Protein AF-A0A0R3TFP9-F1 (afdb_monomer_lite)

Radius of gyration: 17.55 Å; chains: 1; bounding box: 43×24×57 Å

Organism: Rodentolepis nana (NCBI:txid102285)

Foldseek 3Di:
DPLVCCLPPVLVVLLVVLVVDPDPVSVLVSLVVVLVNVVSDAQCSCLVPVQVSLQVDPDLDLSNLLSSLSSLVCQCPPPGNHHDLCSLVPGVLVSLVVSLPRPPDDPVSNVSSVVSSVVSVVVSVVVVVVVVCVVVVVVVVVD

Secondary structure (DSSP, 8-state):
--HHHIIIIIHHHHHHHHHH---HHHHHHHHHHHHHHGGGS-HHHIIIIIHHHHHT-----HHHHHHHHHHHHHHHH-TTT---HHHIIIIIHHHHHHHHT-TT--HHHHHHHHHHHHHHHHHHHHHHHHHHHHHHHHHHTT-

InterPro domains:
  IPR011989 Armadillo-like helical [G3DSA:1.25.10.10] (1-130)
  IPR051177 Catalytically Inactive Kinase-Related Protein [PTHR12984] (2-142)

Structure (mmCIF, N/CA/C/O backbone):
data_AF-A0A0R3TFP9-F1
#
_entry.id   AF-A0A0R3TFP9-F1
#
loop_
_atom_site.group_PDB
_atom_site.id
_atom_site.type_symbol
_atom_site.label_atom_id
_atom_site.label_alt_id
_atom_site.label_comp_id
_atom_site.label_asym_id
_atom_site.label_entity_id
_atom_site.label_seq_id
_atom_site.pdbx_PDB_ins_code
_atom_site.Cartn_x
_atom_site.Cartn_y
_atom_site.Cartn_z
_atom_site.occupancy
_atom_site.B_iso_or_equiv
_atom_site.auth_seq_id
_atom_site.auth_comp_id
_atom_site.auth_asym_id
_atom_site.auth_atom_id
_atom_site.pdbx_PDB_model_num
ATOM 1 N N . MET A 1 1 ? -20.407 4.820 -18.327 1.00 50.31 1 MET A N 1
ATOM 2 C CA . MET A 1 1 ? -19.694 3.537 -18.502 1.00 50.31 1 MET A CA 1
ATOM 3 C C . MET A 1 1 ? -20.007 2.717 -17.261 1.00 50.31 1 MET A C 1
ATOM 5 O O . MET A 1 1 ? -19.791 3.239 -16.176 1.00 50.31 1 MET A O 1
ATOM 9 N N . ASP A 1 2 ? -20.629 1.543 -17.388 1.00 57.88 2 ASP A N 1
ATOM 10 C CA . ASP A 1 2 ? -21.128 0.785 -16.229 1.00 57.88 2 ASP A CA 1
ATOM 11 C C . ASP A 1 2 ? -19.984 0.341 -15.311 1.00 57.88 2 ASP A C 1
ATOM 13 O O . ASP A 1 2 ? -19.223 -0.580 -15.622 1.00 57.88 2 ASP A O 1
ATOM 17 N N . PHE A 1 3 ? -19.877 0.995 -14.153 1.00 61.09 3 PHE A N 1
ATOM 18 C CA . PHE A 1 3 ? -18.849 0.752 -13.137 1.00 61.09 3 PHE A CA 1
ATOM 19 C C . PHE A 1 3 ? -18.800 -0.715 -12.672 1.00 61.09 3 PHE A C 1
ATOM 21 O O . PHE A 1 3 ? -17.730 -1.242 -12.367 1.00 61.09 3 PHE A O 1
ATOM 28 N N . SER A 1 4 ? -19.933 -1.422 -12.728 1.00 59.59 4 SER A N 1
ATOM 29 C CA . SER A 1 4 ? -20.031 -2.858 -12.433 1.00 59.59 4 SER A CA 1
ATOM 30 C C . SER A 1 4 ? -19.287 -3.752 -13.435 1.00 59.59 4 SER A C 1
ATOM 32 O O . SER A 1 4 ? -18.748 -4.790 -13.044 1.00 59.59 4 SER A O 1
ATOM 34 N N . ILE A 1 5 ? -19.206 -3.367 -14.715 1.00 60.97 5 ILE A N 1
ATOM 35 C CA . ILE A 1 5 ? -18.474 -4.127 -15.746 1.00 60.97 5 ILE A CA 1
ATOM 36 C C . ILE A 1 5 ? -16.965 -3.908 -15.588 1.00 60.97 5 ILE A C 1
ATOM 38 O O . ILE A 1 5 ? -16.195 -4.869 -15.661 1.00 60.97 5 ILE A O 1
ATOM 42 N N . LEU A 1 6 ? -16.557 -2.666 -15.301 1.00 62.44 6 LEU A N 1
ATOM 43 C CA . LEU A 1 6 ? -15.169 -2.295 -15.005 1.00 62.44 6 LEU A CA 1
ATOM 44 C C . LEU A 1 6 ? -14.629 -3.111 -13.818 1.00 62.44 6 LEU A C 1
ATOM 46 O O . LEU A 1 6 ? -13.610 -3.791 -13.938 1.00 62.44 6 LEU A O 1
ATOM 50 N N . LYS A 1 7 ? -15.376 -3.135 -12.712 1.00 63.28 7 LYS A N 1
ATOM 51 C CA . LYS A 1 7 ? -15.053 -3.898 -11.499 1.00 63.28 7 LYS A CA 1
ATOM 52 C C . LYS A 1 7 ? -14.967 -5.411 -11.745 1.00 63.28 7 LYS A C 1
ATOM 54 O O . LYS A 1 7 ? -13.966 -6.032 -11.405 1.00 63.28 7 LYS A O 1
ATOM 59 N N . SER A 1 8 ? -15.997 -6.009 -12.344 1.00 66.56 8 SER A N 1
ATOM 60 C CA . SER A 1 8 ? -16.116 -7.476 -12.450 1.00 66.56 8 SER A CA 1
ATOM 61 C C . SER A 1 8 ? -15.180 -8.114 -13.477 1.00 66.56 8 SER A C 1
ATOM 63 O O . SER A 1 8 ? -14.804 -9.276 -13.324 1.00 66.56 8 SER A O 1
ATOM 65 N N . ASN A 1 9 ? -14.790 -7.382 -14.524 1.00 73.75 9 ASN A N 1
ATOM 66 C CA . ASN A 1 9 ? -14.018 -7.958 -15.624 1.00 73.75 9 ASN A CA 1
ATOM 67 C C . ASN A 1 9 ? -12.578 -7.459 -15.699 1.00 73.75 9 ASN A C 1
ATOM 69 O O . ASN A 1 9 ? -11.710 -8.234 -16.102 1.00 73.75 9 ASN A O 1
ATOM 73 N N . ILE A 1 10 ? -12.299 -6.199 -15.354 1.00 81.12 10 ILE A N 1
ATOM 74 C CA . ILE A 1 10 ? -10.986 -5.606 -15.647 1.00 81.12 10 ILE A CA 1
ATOM 75 C C . ILE A 1 10 ? -9.975 -5.923 -14.547 1.00 81.12 10 ILE A C 1
ATOM 77 O O . ILE A 1 10 ? -8.887 -6.395 -14.876 1.00 81.12 10 ILE A O 1
ATOM 81 N N . ILE A 1 11 ? -10.328 -5.793 -13.263 1.00 84.38 11 ILE A N 1
ATOM 82 C CA . ILE A 1 11 ? -9.388 -6.087 -12.164 1.00 84.38 11 ILE A CA 1
ATOM 83 C C . ILE A 1 11 ? -8.881 -7.539 -12.209 1.00 84.38 11 ILE A C 1
ATOM 85 O O . ILE A 1 11 ? -7.660 -7.730 -12.229 1.00 84.38 11 ILE A O 1
ATOM 89 N N . PRO A 1 12 ? -9.737 -8.578 -12.330 1.00 87.88 12 PRO A N 1
ATOM 90 C CA . PRO A 1 12 ? -9.251 -9.957 -12.375 1.00 87.88 12 PRO A CA 1
ATOM 91 C C . PRO A 1 12 ? -8.353 -10.232 -13.587 1.00 87.88 12 PRO A C 1
ATOM 93 O O . PRO A 1 12 ? -7.423 -11.037 -13.508 1.00 87.88 12 PRO A O 1
ATOM 96 N N . ARG A 1 13 ? -8.606 -9.565 -14.722 1.00 88.12 13 ARG A N 1
ATOM 97 C CA . ARG A 1 13 ? -7.769 -9.682 -15.924 1.00 88.12 13 ARG A CA 1
ATOM 98 C C . ARG A 1 13 ? -6.415 -9.013 -15.720 1.00 88.12 13 ARG A C 1
ATOM 100 O O . ARG A 1 13 ? -5.407 -9.644 -16.022 1.00 88.12 13 ARG A O 1
ATOM 107 N N . LEU A 1 14 ? -6.377 -7.800 -15.168 1.00 89.81 14 LEU A N 1
ATOM 108 C CA . LEU A 1 14 ? -5.129 -7.090 -14.872 1.00 89.81 14 LEU A CA 1
ATOM 109 C C . LEU A 1 14 ? -4.232 -7.905 -13.937 1.00 89.81 14 LEU A C 1
ATOM 111 O O . LEU A 1 14 ? -3.058 -8.096 -14.245 1.00 89.81 14 LEU A O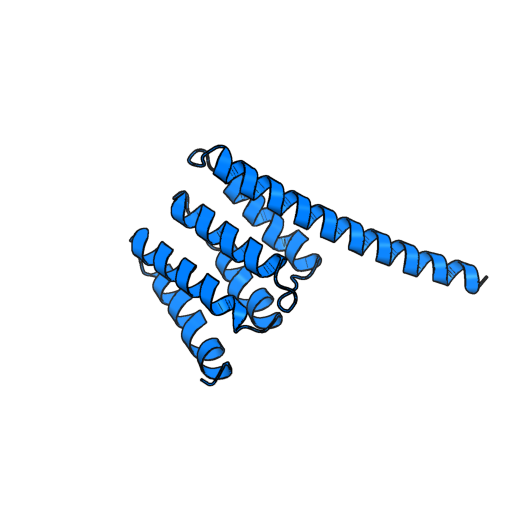 1
ATOM 115 N N . LYS A 1 15 ? -4.795 -8.487 -12.873 1.00 90.31 15 LYS A N 1
ATOM 116 C CA . LYS A 1 15 ? -4.064 -9.382 -11.961 1.00 90.31 15 LYS A CA 1
ATOM 117 C C . LYS A 1 15 ? -3.495 -10.611 -12.670 1.00 90.31 15 LYS A C 1
ATOM 119 O O . LYS A 1 15 ? -2.322 -10.940 -12.502 1.00 90.31 15 LYS A O 1
ATOM 124 N N . LYS A 1 16 ? -4.302 -11.271 -13.511 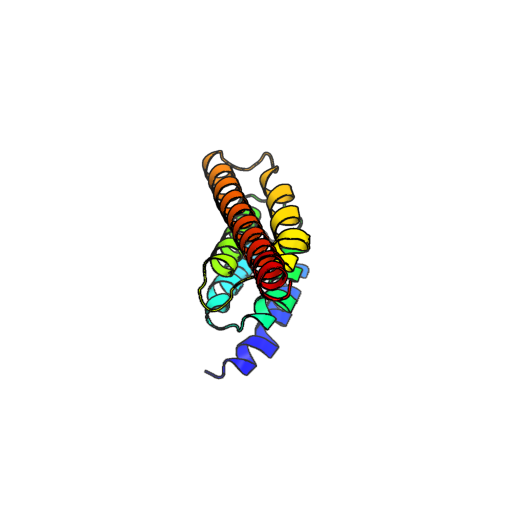1.00 91.38 16 LYS A N 1
ATOM 125 C CA . LYS A 1 16 ? -3.85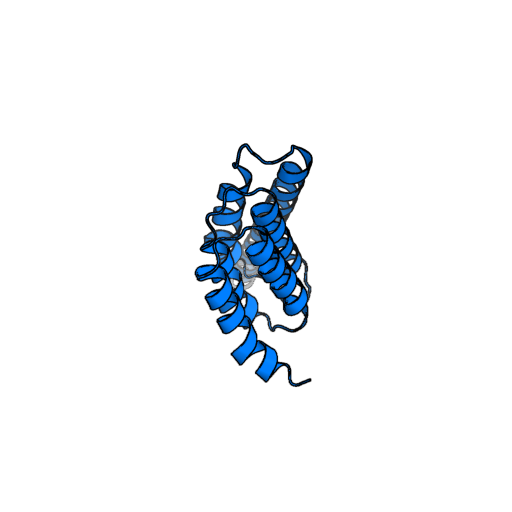5 -12.428 -14.309 1.00 91.38 16 LYS A CA 1
ATOM 126 C C . LYS A 1 16 ? -2.725 -12.063 -15.269 1.00 91.38 16 LYS A C 1
ATOM 128 O O . LYS A 1 16 ? -1.802 -12.855 -15.430 1.00 91.38 16 LYS A O 1
ATOM 133 N N . VAL A 1 17 ? -2.792 -10.896 -15.911 1.00 91.69 17 VAL A N 1
ATOM 134 C CA . VAL A 1 17 ? -1.715 -10.419 -16.791 1.00 91.69 17 VAL A CA 1
ATOM 135 C C . VAL A 1 17 ? -0.470 -10.102 -15.964 1.00 91.69 17 VAL A C 1
ATOM 137 O O . VAL A 1 17 ? 0.609 -10.568 -16.313 1.00 91.69 17 VAL A O 1
ATOM 140 N N . TYR A 1 18 ? -0.611 -9.410 -14.830 1.00 93.06 18 TYR A N 1
ATOM 141 C CA . TYR A 1 18 ? 0.506 -9.092 -13.937 1.00 93.06 18 TYR A CA 1
ATOM 142 C C . TYR A 1 18 ? 1.265 -10.341 -13.473 1.00 93.06 18 TYR A C 1
ATOM 144 O O . TYR A 1 18 ? 2.490 -10.321 -13.407 1.00 93.06 18 TYR A O 1
ATOM 152 N N . ALA A 1 19 ? 0.547 -11.429 -13.179 1.00 90.38 19 ALA A N 1
ATOM 153 C CA . ALA A 1 19 ? 1.138 -12.695 -12.749 1.00 90.38 19 ALA A CA 1
ATOM 154 C C . ALA A 1 19 ? 1.878 -13.451 -13.868 1.00 90.38 19 ALA A C 1
ATOM 156 O O . ALA A 1 19 ? 2.737 -14.275 -13.577 1.00 90.38 19 ALA A O 1
ATOM 157 N N . ARG A 1 20 ? 1.539 -13.202 -15.139 1.00 92.31 20 ARG A N 1
ATOM 158 C CA . ARG A 1 20 ? 2.134 -13.889 -16.301 1.00 92.31 20 ARG A CA 1
ATOM 159 C C . ARG A 1 20 ? 3.296 -13.129 -16.928 1.00 92.31 20 ARG A C 1
ATOM 161 O O . ARG A 1 20 ? 4.068 -13.723 -17.670 1.00 92.31 20 ARG A O 1
ATOM 168 N N . VAL A 1 21 ? 3.376 -11.820 -16.707 1.00 92.31 21 VAL A N 1
ATOM 169 C CA . VAL A 1 21 ? 4.370 -10.966 -17.354 1.00 92.31 21 VAL A CA 1
ATOM 170 C C . VAL A 1 21 ? 5.582 -10.778 -16.450 1.00 92.31 21 VAL A C 1
ATOM 172 O O . VAL A 1 21 ? 5.456 -10.326 -15.317 1.00 92.31 21 VAL A O 1
ATOM 175 N N . GLU A 1 22 ? 6.767 -11.052 -16.989 1.00 89.38 22 GLU A N 1
ATOM 176 C CA . GLU A 1 22 ? 8.043 -10.856 -16.287 1.00 89.38 22 GLU A CA 1
ATOM 177 C C . GLU A 1 22 ? 8.640 -9.460 -16.520 1.00 89.38 22 GLU A C 1
ATOM 179 O O . GLU A 1 22 ? 9.414 -8.962 -15.705 1.00 89.38 22 GLU A O 1
ATOM 184 N N . LEU A 1 23 ? 8.239 -8.784 -17.603 1.00 93.94 23 LEU A N 1
ATOM 185 C CA . LEU A 1 23 ? 8.736 -7.455 -17.954 1.00 93.94 23 LEU A CA 1
ATOM 186 C C . LEU A 1 23 ? 8.292 -6.403 -16.930 1.00 93.94 23 LEU A C 1
ATOM 188 O O . LEU A 1 23 ? 7.106 -6.082 -16.811 1.00 93.94 23 LEU A O 1
ATOM 192 N N . VAL A 1 24 ? 9.273 -5.803 -16.251 1.00 93.06 24 VAL A N 1
ATOM 193 C CA . VAL A 1 24 ? 9.075 -4.779 -15.210 1.00 93.06 24 VAL A CA 1
ATOM 194 C C . VAL A 1 24 ? 8.224 -3.613 -15.712 1.00 93.06 24 VAL A C 1
ATOM 196 O O . VAL A 1 24 ? 7.287 -3.209 -15.033 1.00 93.06 24 VAL A O 1
ATOM 199 N N . ASN A 1 25 ? 8.489 -3.110 -16.921 1.00 94.62 25 ASN A N 1
ATOM 200 C CA . ASN A 1 25 ? 7.725 -1.993 -17.487 1.00 94.62 25 ASN A CA 1
ATOM 201 C C . ASN A 1 25 ? 6.242 -2.342 -17.665 1.00 94.62 25 ASN A C 1
ATOM 203 O O . ASN A 1 25 ? 5.378 -1.557 -17.300 1.00 94.62 25 ASN A O 1
ATOM 207 N N . THR A 1 26 ? 5.919 -3.538 -18.156 1.00 94.69 26 THR A N 1
ATOM 208 C CA . THR A 1 26 ? 4.519 -3.952 -18.313 1.00 94.69 26 THR A CA 1
ATOM 209 C C . THR A 1 26 ? 3.837 -4.142 -16.959 1.00 94.69 26 THR A C 1
ATOM 211 O O . THR A 1 26 ? 2.693 -3.727 -16.785 1.00 94.69 26 THR A O 1
ATOM 214 N N . ARG A 1 27 ? 4.538 -4.719 -15.974 1.00 95.75 27 ARG A N 1
ATOM 215 C CA . ARG A 1 27 ? 4.035 -4.829 -14.595 1.00 95.75 27 ARG A CA 1
ATOM 216 C C . ARG A 1 27 ? 3.769 -3.452 -13.982 1.00 95.75 27 ARG A C 1
ATOM 218 O O . ARG A 1 27 ? 2.754 -3.280 -13.312 1.00 95.75 27 ARG A O 1
ATOM 225 N N . LEU A 1 28 ? 4.638 -2.478 -14.248 1.00 96.62 28 LEU A N 1
ATOM 226 C CA . LEU A 1 28 ? 4.474 -1.093 -13.812 1.00 96.62 28 LEU A CA 1
ATOM 227 C C . LEU A 1 28 ? 3.225 -0.454 -14.428 1.00 96.62 28 LEU A C 1
ATOM 229 O O . LEU A 1 28 ? 2.402 0.081 -13.691 1.00 96.62 28 LEU A O 1
ATOM 233 N N . GLU A 1 29 ? 3.040 -0.563 -15.745 1.00 96.12 29 GLU A N 1
ATOM 234 C CA . GLU A 1 29 ? 1.861 -0.014 -16.432 1.00 96.12 29 GLU A CA 1
ATOM 235 C C . GLU A 1 29 ? 0.548 -0.607 -15.905 1.00 96.12 29 GLU A C 1
ATOM 237 O O . GLU A 1 29 ? -0.446 0.104 -15.742 1.00 96.12 29 GLU A O 1
ATOM 242 N N . ILE A 1 30 ? 0.543 -1.899 -15.563 1.00 95.38 30 ILE A N 1
ATOM 243 C CA . ILE A 1 30 ? -0.621 -2.543 -14.944 1.00 95.38 30 ILE A CA 1
ATOM 244 C C . ILE A 1 30 ? -0.922 -1.926 -13.576 1.00 95.38 30 ILE A C 1
ATOM 246 O O . ILE A 1 30 ? -2.078 -1.610 -13.301 1.00 95.38 30 ILE A O 1
ATOM 250 N N . LEU A 1 31 ? 0.091 -1.711 -12.732 1.00 96.75 31 LEU A N 1
ATOM 251 C CA . LEU A 1 31 ? -0.097 -1.081 -11.421 1.00 96.75 31 LEU A CA 1
ATOM 252 C C . LEU A 1 31 ? -0.573 0.369 -11.548 1.00 96.75 31 LEU A C 1
ATOM 254 O O . LEU A 1 31 ? -1.497 0.771 -10.844 1.00 96.75 31 LEU A O 1
ATOM 258 N N . VAL A 1 32 ? -0.019 1.134 -12.491 1.00 95.19 32 VAL A N 1
ATOM 259 C CA . VAL A 1 32 ? -0.483 2.499 -12.792 1.00 95.19 32 VAL A CA 1
ATOM 260 C C . VAL A 1 32 ? -1.946 2.488 -13.240 1.00 95.19 32 VAL A C 1
ATOM 262 O O . VAL A 1 32 ? -2.741 3.308 -12.778 1.00 95.19 32 VAL A O 1
ATOM 265 N N . CYS A 1 33 ? -2.327 1.546 -14.105 1.00 93.38 33 CYS A N 1
ATOM 266 C CA . CYS A 1 33 ? -3.714 1.363 -14.520 1.00 93.38 33 CYS A CA 1
ATOM 267 C C . CYS A 1 33 ? -4.616 1.035 -13.320 1.00 93.38 33 CYS A C 1
ATOM 269 O O . CYS A 1 33 ? -5.651 1.674 -13.149 1.00 93.38 33 CYS A O 1
ATOM 271 N N . MET A 1 34 ? -4.203 0.114 -12.446 1.00 92.38 34 MET A N 1
ATOM 272 C CA . MET A 1 34 ? -4.953 -0.224 -11.233 1.00 92.38 34 MET A CA 1
ATOM 273 C C . MET A 1 34 ? -5.124 0.977 -10.297 1.00 92.38 34 MET A C 1
ATOM 275 O O . MET A 1 34 ? -6.226 1.193 -9.801 1.00 92.38 34 MET A O 1
ATOM 279 N N . GLY A 1 35 ? -4.081 1.789 -10.106 1.00 92.19 35 GLY A N 1
ATOM 280 C CA . GLY A 1 35 ? -4.153 3.013 -9.305 1.00 92.19 35 GLY A CA 1
ATOM 281 C C . GLY A 1 35 ? -5.178 4.015 -9.840 1.00 92.19 35 GLY A C 1
ATOM 282 O O . GLY A 1 35 ? -5.957 4.560 -9.066 1.00 92.19 35 GLY A O 1
ATOM 283 N N . LYS A 1 36 ? -5.248 4.198 -11.166 1.00 90.75 36 LYS A N 1
ATOM 284 C CA . LYS A 1 36 ? -6.270 5.046 -11.810 1.00 90.75 36 LYS A CA 1
ATOM 285 C C . LYS A 1 36 ? -7.679 4.478 -11.665 1.00 90.75 36 LYS A C 1
ATOM 287 O O . LYS A 1 36 ? -8.636 5.229 -11.575 1.00 90.75 36 LYS A O 1
ATOM 292 N N . LEU A 1 37 ? -7.819 3.154 -11.643 1.00 89.31 37 LEU A N 1
ATOM 293 C CA . LEU A 1 37 ? -9.126 2.518 -11.499 1.00 89.31 37 LEU A CA 1
ATOM 294 C C . LEU A 1 37 ? -9.701 2.645 -10.083 1.00 89.31 37 LEU A C 1
ATOM 296 O O . LEU A 1 37 ? -10.917 2.540 -9.942 1.00 89.31 37 LEU A O 1
ATOM 300 N N . LEU A 1 38 ? -8.869 2.891 -9.062 1.00 88.38 38 LEU A N 1
ATOM 301 C CA . LEU A 1 38 ? -9.295 2.961 -7.659 1.00 88.38 38 LEU A CA 1
ATOM 302 C C . LEU A 1 38 ? -10.445 3.944 -7.411 1.00 88.38 38 LEU A C 1
ATOM 304 O O . LEU A 1 38 ? -11.339 3.632 -6.630 1.00 88.38 38 LEU A O 1
ATOM 308 N N . GLU A 1 39 ? -10.452 5.106 -8.071 1.00 85.44 39 GLU A N 1
ATOM 309 C CA . GLU A 1 39 ? -11.486 6.139 -7.873 1.00 85.44 39 GLU A CA 1
ATOM 310 C C . GLU A 1 39 ? -12.894 5.677 -8.287 1.00 85.44 39 GLU A C 1
ATOM 312 O O . GLU A 1 39 ? -13.904 6.236 -7.853 1.00 85.44 39 GLU A O 1
ATOM 317 N N .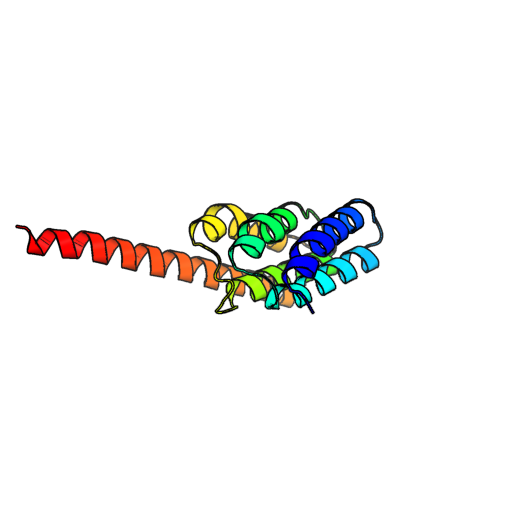 PHE A 1 40 ? -12.957 4.623 -9.102 1.00 85.81 40 PHE A N 1
ATOM 318 C CA . PHE A 1 40 ? -14.184 4.036 -9.623 1.00 85.81 40 PHE A CA 1
ATOM 319 C C . PHE A 1 40 ? -14.636 2.793 -8.851 1.00 85.81 40 PHE A C 1
ATOM 321 O O . PHE A 1 40 ? -15.638 2.176 -9.220 1.00 85.81 40 PHE A O 1
ATOM 328 N N . LEU A 1 41 ? -13.905 2.402 -7.805 1.00 85.06 41 LEU A N 1
ATOM 329 C CA . LEU A 1 41 ? -14.208 1.230 -6.992 1.00 85.06 41 LEU A CA 1
ATOM 330 C C . LEU A 1 41 ? -14.908 1.617 -5.693 1.00 85.06 41 LEU A C 1
ATOM 332 O O . LEU A 1 41 ? -14.678 2.677 -5.114 1.00 85.06 41 LEU A O 1
ATOM 336 N N . ASP A 1 42 ? -15.764 0.720 -5.212 1.00 86.31 42 ASP A N 1
ATOM 337 C CA . ASP A 1 42 ? -16.283 0.793 -3.853 1.00 86.31 42 ASP A CA 1
ATOM 338 C C . ASP A 1 42 ? -15.262 0.259 -2.836 1.00 86.31 42 ASP A C 1
ATOM 340 O O . ASP A 1 42 ? -14.356 -0.515 -3.163 1.00 86.31 42 ASP A O 1
ATOM 344 N N . LYS A 1 43 ? -15.459 0.648 -1.575 1.00 85.62 43 LYS A N 1
ATOM 345 C CA . LYS A 1 43 ? -14.626 0.269 -0.428 1.00 85.62 43 LYS A CA 1
ATOM 346 C C . LYS A 1 43 ? -14.350 -1.238 -0.335 1.00 85.62 43 LYS A C 1
ATOM 348 O O . LYS A 1 43 ? -13.204 -1.627 -0.117 1.00 85.62 43 LYS A O 1
ATOM 353 N N . TRP A 1 44 ? -15.363 -2.085 -0.516 1.00 86.94 44 TRP A N 1
ATOM 354 C CA . TRP A 1 44 ? -15.212 -3.537 -0.375 1.00 86.94 44 TRP A CA 1
ATOM 355 C C . TRP A 1 44 ? -14.343 -4.117 -1.482 1.00 86.94 44 TRP A C 1
ATOM 357 O O . TRP A 1 44 ? -13.436 -4.889 -1.204 1.00 86.94 44 TRP A O 1
ATOM 367 N N . SER A 1 45 ? -14.519 -3.656 -2.722 1.00 87.31 45 SER A N 1
ATOM 368 C CA . SER A 1 45 ? -13.635 -4.050 -3.831 1.00 87.31 45 SER A CA 1
ATOM 369 C C . SER A 1 45 ? -12.170 -3.745 -3.550 1.00 87.31 45 SER A C 1
ATOM 371 O O . SER A 1 45 ? -11.288 -4.541 -3.862 1.00 87.31 45 SER A O 1
ATOM 373 N N . VAL A 1 46 ? -11.885 -2.583 -2.965 1.00 89.44 46 VAL A N 1
ATOM 374 C CA . VAL A 1 46 ? -10.503 -2.223 -2.645 1.00 89.44 46 VAL A CA 1
ATOM 375 C C . VAL A 1 46 ? -9.961 -3.116 -1.530 1.00 89.44 46 VAL A C 1
ATOM 377 O O . VAL A 1 46 ? -8.881 -3.681 -1.692 1.00 89.44 46 VAL A O 1
ATOM 380 N N . MET A 1 47 ? -10.712 -3.306 -0.444 1.00 89.19 47 MET A N 1
ATOM 381 C CA . MET A 1 47 ? -10.267 -4.097 0.713 1.00 89.19 47 MET A CA 1
ATOM 382 C C . MET A 1 47 ? -10.166 -5.604 0.451 1.00 89.19 47 MET A C 1
ATOM 384 O O . MET A 1 47 ? -9.242 -6.239 0.961 1.00 89.19 47 MET A O 1
ATOM 388 N N . ASP A 1 48 ? -11.089 -6.167 -0.327 1.00 88.94 48 ASP A N 1
ATOM 389 C CA . ASP A 1 48 ? -11.219 -7.616 -0.515 1.00 88.94 48 ASP A CA 1
ATOM 390 C C . ASP A 1 48 ? -10.540 -8.108 -1.795 1.00 88.94 48 ASP A C 1
ATOM 392 O O . ASP A 1 48 ? -10.220 -9.290 -1.905 1.00 88.94 48 ASP A O 1
ATOM 396 N N . ASP A 1 49 ? -10.279 -7.211 -2.753 1.00 89.12 49 ASP A N 1
ATOM 397 C CA . ASP A 1 49 ? -9.677 -7.571 -4.035 1.00 89.12 49 ASP A CA 1
ATOM 398 C C . ASP A 1 49 ? -8.340 -6.850 -4.252 1.00 89.12 49 ASP A C 1
ATOM 400 O O . ASP A 1 49 ? -7.297 -7.500 -4.374 1.00 89.12 49 ASP A O 1
ATOM 404 N N . VAL A 1 50 ? -8.314 -5.515 -4.281 1.00 92.00 50 VAL A N 1
ATOM 405 C CA . VAL A 1 50 ? -7.095 -4.774 -4.660 1.00 92.00 50 VAL A CA 1
ATOM 406 C C . VAL A 1 50 ? -5.982 -4.907 -3.617 1.00 92.00 50 VAL A C 1
ATOM 408 O O . VAL A 1 50 ? -4.881 -5.330 -3.969 1.00 92.00 50 VAL A O 1
ATOM 411 N N . LEU A 1 51 ? -6.248 -4.586 -2.348 1.00 92.94 51 LEU A N 1
ATOM 412 C CA . LEU A 1 51 ? -5.232 -4.611 -1.286 1.00 92.94 51 LEU A CA 1
ATOM 413 C C . LEU A 1 51 ? -4.648 -6.014 -1.033 1.00 92.94 51 LEU A C 1
ATOM 415 O O . LEU A 1 51 ? -3.428 -6.109 -0.873 1.00 92.94 51 LEU A O 1
ATOM 419 N N . PRO A 1 52 ? -5.438 -7.109 -1.047 1.00 92.88 52 PRO A N 1
ATOM 420 C CA . PRO A 1 52 ? -4.895 -8.461 -0.964 1.00 92.88 52 PRO A CA 1
ATOM 421 C C . PRO A 1 52 ? -3.937 -8.770 -2.112 1.00 92.88 52 PRO A C 1
ATOM 423 O O . PRO A 1 52 ? -2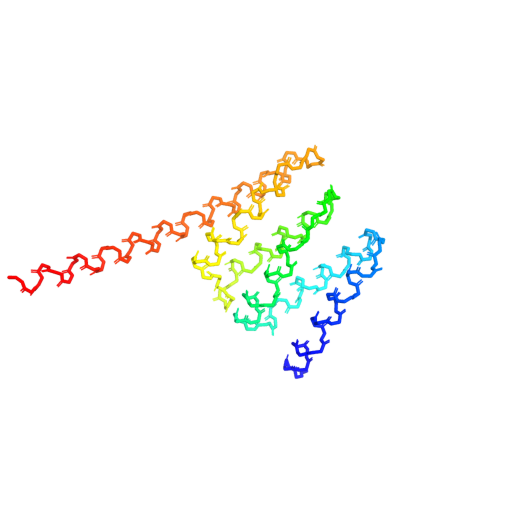.840 -9.260 -1.868 1.00 92.88 52 PRO A O 1
ATOM 426 N N . PHE A 1 53 ? -4.282 -8.385 -3.343 1.00 94.31 53 PHE A N 1
ATOM 427 C CA . PHE A 1 53 ? -3.373 -8.560 -4.474 1.00 94.31 53 PHE A CA 1
ATOM 428 C C . PHE A 1 53 ? -2.073 -7.767 -4.317 1.00 94.31 53 PHE A C 1
ATOM 430 O O . PHE A 1 53 ? -1.008 -8.302 -4.608 1.00 94.31 53 PHE A O 1
ATOM 437 N N . LEU A 1 54 ? -2.127 -6.525 -3.821 1.00 95.31 54 LEU A N 1
ATOM 438 C CA . LEU A 1 54 ? -0.900 -5.768 -3.554 1.00 95.31 54 LEU A CA 1
ATOM 439 C C . LEU A 1 54 ? 0.000 -6.499 -2.557 1.00 95.31 54 LEU A C 1
ATOM 441 O O . LEU A 1 54 ? 1.204 -6.546 -2.778 1.00 95.31 54 LEU A O 1
ATOM 445 N N . SER A 1 55 ? -0.572 -7.107 -1.512 1.00 93.56 55 SER A N 1
ATOM 446 C CA . SER A 1 55 ? 0.189 -7.838 -0.487 1.00 93.56 55 SER A CA 1
ATOM 447 C C . SER A 1 55 ? 0.901 -9.101 -0.992 1.00 93.56 55 SER A C 1
ATOM 449 O O . SER A 1 55 ? 1.803 -9.615 -0.330 1.00 93.56 55 SER A O 1
ATOM 451 N N . GLU A 1 56 ? 0.537 -9.594 -2.178 1.00 92.69 56 GLU A N 1
ATOM 452 C CA . GLU A 1 56 ? 1.204 -10.720 -2.839 1.00 92.69 56 GLU A CA 1
ATOM 453 C C . GLU A 1 56 ? 2.437 -10.279 -3.655 1.00 92.69 56 GLU A C 1
ATOM 455 O O . GLU A 1 56 ? 3.253 -11.114 -4.059 1.00 92.69 56 GLU A O 1
ATOM 460 N N . ILE A 1 57 ? 2.610 -8.975 -3.902 1.00 92.62 57 ILE A N 1
ATOM 461 C CA . ILE A 1 57 ? 3.682 -8.442 -4.747 1.00 92.62 57 ILE A CA 1
ATOM 462 C C . ILE A 1 57 ? 5.007 -8.404 -3.978 1.00 92.62 57 ILE A C 1
ATOM 464 O O . ILE A 1 57 ? 5.280 -7.493 -3.207 1.00 92.62 57 ILE A O 1
ATOM 468 N N . ARG A 1 58 ? 5.898 -9.356 -4.273 1.00 85.56 58 ARG A N 1
ATOM 469 C CA . ARG A 1 58 ? 7.259 -9.431 -3.704 1.00 85.56 58 ARG A CA 1
ATOM 470 C C . ARG A 1 58 ? 8.340 -8.965 -4.685 1.00 85.56 58 ARG A C 1
ATOM 472 O O . ARG A 1 58 ? 9.237 -9.726 -5.039 1.00 85.56 58 ARG A O 1
ATOM 479 N N . SER A 1 59 ? 8.225 -7.736 -5.183 1.00 90.31 59 SER A N 1
ATOM 480 C CA . SER A 1 59 ? 9.192 -7.156 -6.130 1.00 90.31 59 SER A CA 1
ATOM 481 C C . SER A 1 59 ? 10.329 -6.430 -5.410 1.00 90.31 59 SER A C 1
ATOM 483 O O . SER A 1 59 ? 10.068 -5.734 -4.437 1.00 90.31 59 SER A O 1
ATOM 485 N N . ARG A 1 60 ? 11.558 -6.529 -5.938 1.00 91.56 60 ARG A N 1
ATOM 486 C CA . ARG A 1 60 ? 12.719 -5.710 -5.523 1.00 91.56 60 ARG A CA 1
ATOM 487 C C . ARG A 1 60 ? 12.967 -4.492 -6.418 1.00 91.56 60 ARG A C 1
ATOM 489 O O . ARG A 1 60 ? 13.807 -3.656 -6.127 1.00 91.56 60 ARG A O 1
ATOM 496 N N . GLU A 1 61 ? 12.228 -4.387 -7.521 1.00 95.19 61 GLU A N 1
ATOM 497 C CA . GLU A 1 61 ? 12.351 -3.270 -8.457 1.00 95.19 61 GLU A CA 1
ATOM 498 C C . GLU A 1 61 ? 11.773 -1.982 -7.852 1.00 95.19 61 GLU A C 1
ATOM 500 O O . GLU A 1 61 ? 10.552 -1.927 -7.643 1.00 95.19 61 GLU A O 1
ATOM 505 N N . PRO A 1 62 ? 12.573 -0.913 -7.646 1.00 95.69 62 PRO A N 1
ATOM 506 C CA . PRO A 1 62 ? 12.115 0.311 -6.983 1.00 95.69 62 PRO A CA 1
ATOM 507 C C . PRO A 1 62 ? 10.883 0.933 -7.639 1.00 95.69 62 PRO A C 1
ATOM 509 O O . PRO A 1 62 ? 9.984 1.413 -6.958 1.00 95.69 62 PRO A O 1
ATOM 512 N N . ARG A 1 63 ? 10.789 0.877 -8.975 1.00 95.81 63 ARG A N 1
ATOM 513 C CA . ARG A 1 63 ? 9.630 1.410 -9.714 1.00 95.81 63 ARG A CA 1
ATOM 514 C C . ARG A 1 63 ? 8.335 0.682 -9.359 1.00 95.81 63 ARG A C 1
ATOM 516 O O . ARG A 1 63 ? 7.296 1.319 -9.229 1.00 95.81 63 ARG A O 1
ATOM 523 N N . ILE A 1 64 ? 8.399 -0.638 -9.189 1.00 97.50 64 ILE A N 1
ATOM 524 C CA . ILE A 1 64 ? 7.247 -1.450 -8.787 1.00 97.50 64 ILE A CA 1
ATOM 525 C C . ILE A 1 64 ? 6.901 -1.177 -7.326 1.00 97.50 64 ILE A C 1
ATOM 527 O O . ILE A 1 64 ? 5.734 -0.955 -7.016 1.00 97.50 64 ILE A O 1
ATOM 531 N N . ILE A 1 65 ? 7.906 -1.136 -6.450 1.00 97.44 65 ILE A N 1
ATOM 532 C CA . ILE A 1 65 ? 7.730 -0.867 -5.017 1.00 97.44 65 ILE A CA 1
ATOM 533 C C . ILE A 1 65 ? 7.045 0.492 -4.794 1.00 97.44 65 ILE A C 1
ATOM 535 O O . ILE A 1 65 ? 6.056 0.581 -4.067 1.00 97.44 65 ILE A O 1
ATOM 539 N N . VAL A 1 66 ? 7.509 1.540 -5.479 1.00 97.50 66 VAL A N 1
ATOM 540 C CA . VAL A 1 66 ? 6.929 2.890 -5.392 1.00 97.50 66 VAL A CA 1
ATOM 541 C C . VAL A 1 66 ? 5.524 2.950 -6.001 1.00 97.50 66 VAL A C 1
ATOM 543 O O . VAL A 1 66 ? 4.656 3.639 -5.469 1.00 97.50 66 VAL A O 1
ATOM 546 N N . ALA A 1 67 ? 5.253 2.207 -7.079 1.00 98.00 67 ALA A 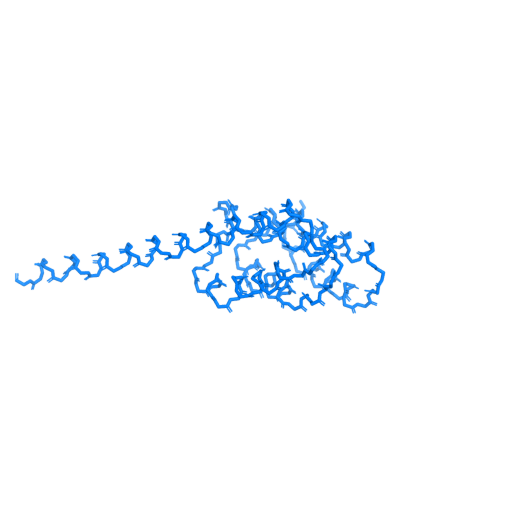N 1
ATOM 547 C CA . ALA A 1 67 ? 3.900 2.118 -7.626 1.00 98.00 67 ALA A CA 1
ATOM 548 C C . ALA A 1 67 ? 2.928 1.457 -6.634 1.00 98.00 67 ALA A C 1
ATOM 550 O O . ALA A 1 67 ? 1.810 1.938 -6.464 1.00 98.00 67 ALA A O 1
ATOM 551 N N . VAL A 1 68 ? 3.357 0.402 -5.934 1.00 97.81 68 VAL A N 1
ATOM 552 C CA . VAL A 1 68 ? 2.562 -0.231 -4.871 1.00 97.81 68 VAL A CA 1
ATOM 553 C C . VAL A 1 68 ? 2.294 0.754 -3.728 1.00 97.81 68 VAL A C 1
ATOM 555 O O . VAL A 1 68 ? 1.140 0.886 -3.315 1.00 97.81 68 VAL A O 1
ATOM 558 N N . LEU A 1 69 ? 3.314 1.492 -3.271 1.00 97.94 69 LEU A N 1
ATOM 559 C CA . LEU A 1 69 ? 3.158 2.549 -2.261 1.00 97.94 69 LEU A CA 1
ATOM 560 C C . LEU A 1 69 ? 2.084 3.566 -2.664 1.00 97.94 69 LEU A C 1
ATOM 562 O O . LEU A 1 69 ? 1.197 3.866 -1.867 1.00 97.94 69 LEU A O 1
ATOM 566 N N . ALA A 1 70 ? 2.128 4.056 -3.905 1.00 96.94 70 ALA A N 1
ATOM 567 C CA . ALA A 1 70 ? 1.170 5.042 -4.399 1.00 96.94 70 ALA A CA 1
ATOM 568 C C . ALA A 1 70 ? -0.277 4.519 -4.366 1.00 96.94 70 ALA A C 1
ATOM 570 O O . ALA A 1 70 ? -1.192 5.251 -3.995 1.00 96.94 70 ALA A O 1
ATOM 571 N N . ILE A 1 71 ? -0.501 3.242 -4.696 1.00 96.19 71 ILE A N 1
ATOM 572 C CA . ILE A 1 71 ? -1.839 2.630 -4.640 1.00 96.19 71 ILE A CA 1
ATOM 573 C C . ILE A 1 71 ? -2.324 2.522 -3.186 1.00 96.19 71 ILE A C 1
ATOM 575 O O . ILE A 1 71 ? -3.489 2.829 -2.916 1.00 96.19 71 ILE A O 1
ATOM 579 N N . TYR A 1 72 ? -1.455 2.143 -2.240 1.00 96.56 72 TYR A N 1
ATOM 580 C CA . TYR A 1 72 ? -1.796 2.158 -0.811 1.00 96.56 72 TYR A CA 1
ATOM 581 C C . TYR A 1 72 ? -2.133 3.569 -0.322 1.00 96.56 72 TYR A C 1
ATOM 583 O O . TYR A 1 72 ? -3.138 3.738 0.367 1.00 96.56 72 TYR A O 1
ATOM 591 N N . GLN A 1 73 ? -1.348 4.574 -0.714 1.00 95.38 73 GLN A N 1
ATOM 592 C CA . GLN A 1 73 ? -1.586 5.971 -0.351 1.00 95.38 73 GLN A CA 1
ATOM 593 C C . GLN A 1 73 ? -2.943 6.461 -0.869 1.00 95.38 73 GLN A C 1
ATOM 595 O O . GLN A 1 73 ? -3.747 6.970 -0.093 1.00 95.38 73 GLN A O 1
ATOM 600 N N . ILE A 1 74 ? -3.251 6.235 -2.151 1.00 93.75 74 ILE A N 1
ATOM 601 C CA . ILE A 1 74 ? -4.556 6.591 -2.731 1.00 93.75 74 ILE A CA 1
ATOM 602 C C . ILE A 1 74 ? -5.683 5.862 -1.988 1.00 93.75 74 ILE A C 1
ATOM 604 O O . ILE A 1 74 ? -6.676 6.483 -1.615 1.00 93.75 74 ILE A O 1
ATOM 608 N N . SER A 1 75 ? -5.527 4.561 -1.732 1.00 93.12 75 SER A N 1
ATOM 609 C CA . SER A 1 75 ? -6.546 3.756 -1.043 1.00 93.12 75 SER A CA 1
ATOM 610 C C . SER A 1 75 ? -6.821 4.255 0.378 1.00 93.12 75 SER A C 1
ATOM 612 O O . SER A 1 75 ? -7.973 4.264 0.812 1.00 93.12 75 SER A O 1
ATOM 614 N N . PHE A 1 76 ? -5.778 4.684 1.090 1.00 93.12 76 PHE A N 1
ATOM 615 C CA . PHE A 1 76 ? -5.861 5.179 2.461 1.00 93.12 76 PHE A CA 1
ATOM 616 C C . PHE A 1 76 ? -6.435 6.601 2.540 1.00 93.12 76 PHE A C 1
ATOM 618 O O . PHE A 1 76 ? -7.364 6.842 3.309 1.00 93.12 76 PHE A O 1
ATOM 625 N N . SER A 1 77 ? -5.944 7.532 1.716 1.00 88.38 77 SER A N 1
ATOM 626 C CA . SER A 1 77 ? -6.349 8.945 1.768 1.00 88.38 77 SER A CA 1
ATOM 627 C C . SER A 1 77 ? -7.708 9.224 1.111 1.00 88.38 77 SER A C 1
ATOM 629 O O . SER A 1 77 ? -8.297 10.289 1.318 1.00 88.38 77 SER A O 1
ATOM 631 N N . HIS A 1 78 ? -8.230 8.309 0.289 1.00 81.00 78 HIS A N 1
ATOM 632 C CA . HIS A 1 78 ? -9.465 8.558 -0.445 1.00 81.00 78 HIS A CA 1
ATOM 633 C C . HIS A 1 78 ? -10.708 8.444 0.450 1.00 81.00 78 HIS A C 1
ATOM 635 O O . HIS A 1 78 ? -11.070 7.366 0.929 1.00 81.00 78 HIS A O 1
ATOM 641 N N . LYS A 1 79 ? -11.442 9.561 0.570 1.00 68.88 79 LYS A N 1
ATOM 642 C CA . LYS A 1 79 ? -12.621 9.732 1.444 1.00 68.88 79 LYS A CA 1
ATOM 643 C C . LYS A 1 79 ? -13.704 8.654 1.295 1.00 68.88 79 LYS A C 1
ATOM 645 O O . LYS A 1 79 ? -14.436 8.405 2.244 1.00 68.88 79 LYS A O 1
ATOM 650 N N . LYS A 1 80 ? -13.837 8.041 0.110 1.00 67.94 80 LYS A N 1
ATOM 651 C CA . LYS A 1 80 ? -14.840 6.988 -0.162 1.00 67.94 80 LYS A CA 1
ATOM 652 C C . LYS A 1 80 ? -14.312 5.558 -0.020 1.00 67.94 80 LYS A C 1
ATOM 654 O O . LYS A 1 80 ? -15.123 4.643 0.084 1.00 67.94 80 LYS A O 1
ATOM 659 N N . LEU A 1 81 ? -12.992 5.356 -0.076 1.00 71.50 81 LEU A N 1
ATOM 660 C CA . LEU A 1 81 ? -12.406 4.011 -0.057 1.00 71.50 81 LEU A CA 1
ATOM 661 C C . LEU A 1 81 ? -12.174 3.536 1.371 1.00 71.50 81 LEU A C 1
ATOM 663 O O . LEU A 1 81 ? -12.532 2.404 1.665 1.00 71.50 81 LEU A O 1
ATOM 667 N N . GLY A 1 82 ? -11.650 4.413 2.238 1.00 70.00 82 GLY A N 1
ATOM 668 C CA . GLY A 1 82 ? -11.527 4.228 3.687 1.00 70.00 82 GLY A CA 1
ATOM 669 C C . GLY A 1 82 ? -11.151 2.808 4.124 1.00 70.00 82 GLY A C 1
ATOM 670 O O . GLY A 1 82 ? -12.033 1.987 4.387 1.00 70.00 82 GLY A O 1
ATOM 671 N N . VAL A 1 83 ? -9.854 2.532 4.257 1.00 85.19 83 VAL A N 1
ATOM 672 C CA . VAL A 1 83 ? -9.338 1.218 4.675 1.00 85.19 83 VAL A CA 1
ATOM 673 C C . VAL A 1 83 ? -9.650 0.970 6.154 1.00 85.19 83 VAL A C 1
ATOM 675 O O . VAL A 1 83 ? -9.444 1.848 6.986 1.00 85.19 83 VAL A O 1
ATOM 678 N N . SER A 1 84 ? -10.162 -0.217 6.494 1.00 88.88 84 SER A N 1
ATOM 679 C CA . SER A 1 84 ? -10.456 -0.553 7.892 1.00 88.88 84 SER A CA 1
ATOM 680 C C . SER A 1 84 ? -9.182 -0.687 8.727 1.00 88.88 84 SER A C 1
ATOM 682 O O . SER A 1 84 ? -8.157 -1.176 8.245 1.00 88.88 84 SER A O 1
ATOM 684 N N . ARG A 1 85 ? -9.269 -0.331 10.011 1.00 89.12 85 ARG A N 1
ATOM 685 C CA . ARG A 1 85 ? -8.187 -0.490 10.989 1.00 89.12 85 ARG A CA 1
ATOM 686 C C . ARG A 1 85 ? -7.603 -1.903 11.008 1.00 89.12 85 ARG A C 1
ATOM 688 O O . ARG A 1 85 ? -6.388 -2.074 10.997 1.00 89.12 85 ARG A O 1
ATOM 695 N N . ASP A 1 86 ? -8.467 -2.914 10.980 1.00 90.31 86 ASP A N 1
ATOM 696 C CA . ASP A 1 86 ? -8.035 -4.311 11.002 1.00 90.31 86 ASP A CA 1
ATOM 697 C C . ASP A 1 86 ? -7.262 -4.674 9.721 1.00 90.31 86 ASP A C 1
ATOM 699 O O . ASP A 1 86 ? -6.260 -5.388 9.783 1.00 90.31 86 ASP A O 1
ATOM 703 N N . CYS A 1 87 ? -7.658 -4.134 8.560 1.00 91.75 87 CYS A N 1
ATOM 704 C CA . CYS A 1 87 ? -6.923 -4.301 7.303 1.00 91.75 87 CYS A CA 1
ATOM 705 C C . CYS A 1 87 ? -5.566 -3.576 7.332 1.00 91.75 87 CYS A C 1
ATOM 707 O O . CYS A 1 87 ? -4.565 -4.120 6.852 1.00 91.75 87 CYS A O 1
ATOM 709 N N . LEU A 1 88 ? -5.505 -2.381 7.929 1.00 94.12 88 LEU A N 1
ATOM 710 C CA . LEU A 1 88 ? -4.249 -1.656 8.122 1.00 94.12 88 LEU A CA 1
ATOM 711 C C . LEU A 1 88 ? -3.275 -2.462 8.988 1.00 94.12 88 LEU A C 1
ATOM 713 O O . LEU A 1 88 ? -2.156 -2.729 8.551 1.00 94.12 88 LEU A O 1
ATOM 717 N N . ALA A 1 89 ? -3.724 -2.904 10.165 1.00 94.56 89 ALA A N 1
ATOM 718 C CA . ALA A 1 89 ? -2.898 -3.595 11.153 1.00 94.56 89 ALA A CA 1
ATOM 719 C C . ALA A 1 89 ? -2.428 -4.983 10.689 1.00 94.56 89 ALA A C 1
ATOM 721 O O . ALA A 1 89 ? -1.276 -5.351 10.907 1.00 94.56 89 ALA A O 1
ATOM 722 N N . SER A 1 90 ? -3.308 -5.760 10.049 1.00 93.12 90 SER A N 1
ATOM 723 C CA . SER A 1 90 ? -3.010 -7.158 9.703 1.00 93.12 90 SER A CA 1
ATOM 724 C C . SER A 1 90 ? -2.347 -7.344 8.338 1.00 93.12 90 SER A C 1
ATOM 726 O O . SER A 1 90 ? -1.681 -8.358 8.129 1.00 93.12 90 SER A O 1
ATOM 728 N N . LYS A 1 91 ? -2.528 -6.404 7.398 1.00 92.06 91 LYS A N 1
ATOM 729 C CA . LYS A 1 91 ? -2.090 -6.574 6.001 1.00 92.06 91 LYS A CA 1
ATOM 730 C C . LYS A 1 91 ? -1.275 -5.396 5.480 1.00 92.06 91 LYS A C 1
ATOM 732 O O . LYS A 1 91 ? -0.144 -5.596 5.042 1.00 92.06 91 LYS A O 1
ATOM 737 N N . CYS A 1 92 ? -1.830 -4.182 5.511 1.00 95.19 92 CYS A N 1
ATOM 738 C CA . CYS A 1 92 ? -1.231 -3.041 4.806 1.00 95.19 92 CYS A CA 1
ATOM 739 C C . CYS A 1 92 ? 0.099 -2.612 5.430 1.00 95.19 92 CYS A C 1
ATOM 741 O O . CYS A 1 92 ? 1.105 -2.550 4.727 1.00 95.19 92 CYS A O 1
ATOM 743 N N . ILE A 1 93 ? 0.112 -2.365 6.744 1.00 97.12 93 ILE A N 1
ATOM 744 C CA . ILE A 1 93 ? 1.310 -1.932 7.473 1.00 97.12 93 ILE A CA 1
ATOM 745 C C . ILE A 1 93 ? 2.414 -2.998 7.410 1.00 97.12 93 ILE A C 1
ATOM 747 O O . ILE A 1 93 ? 3.522 -2.642 7.010 1.00 97.12 93 ILE A O 1
ATOM 751 N N . PRO A 1 94 ? 2.163 -4.291 7.720 1.00 96.94 94 PRO A N 1
ATOM 752 C CA . PRO A 1 94 ? 3.203 -5.316 7.623 1.00 96.94 94 PRO A CA 1
ATOM 753 C C . PRO A 1 94 ? 3.837 -5.407 6.233 1.00 96.94 94 PRO A C 1
ATOM 755 O O . PRO A 1 94 ? 5.056 -5.520 6.117 1.00 96.94 94 PRO A O 1
ATOM 758 N N . HIS A 1 95 ? 3.025 -5.327 5.176 1.00 96.94 95 HIS A N 1
ATOM 759 C CA . HIS A 1 95 ? 3.516 -5.399 3.806 1.00 96.94 95 HIS A CA 1
ATOM 760 C C . HIS A 1 95 ? 4.322 -4.154 3.406 1.00 96.94 95 HIS A C 1
ATOM 762 O O . HIS A 1 95 ? 5.441 -4.280 2.910 1.00 96.94 95 HIS A O 1
ATOM 768 N N . LEU A 1 96 ? 3.803 -2.950 3.670 1.00 97.38 96 LEU A N 1
ATOM 769 C CA . LEU A 1 96 ? 4.510 -1.697 3.386 1.00 97.38 96 LEU A CA 1
ATOM 770 C C . LEU A 1 96 ? 5.826 -1.593 4.161 1.00 97.38 96 LEU A C 1
ATOM 772 O O . LEU A 1 96 ? 6.828 -1.157 3.597 1.00 97.38 96 LEU A O 1
ATOM 776 N N . LEU A 1 97 ? 5.847 -2.039 5.420 1.00 97.31 97 LEU A N 1
ATOM 777 C CA . LEU A 1 97 ? 7.064 -2.077 6.223 1.00 97.31 97 LEU A CA 1
ATOM 778 C C . LEU A 1 97 ? 8.113 -3.003 5.592 1.00 97.31 97 LEU A C 1
ATOM 780 O O . LEU A 1 97 ? 9.266 -2.602 5.459 1.00 97.31 97 LEU A O 1
ATOM 784 N N . GLN A 1 98 ? 7.719 -4.195 5.130 1.00 96.12 98 GLN A N 1
ATOM 785 C CA . GLN A 1 98 ? 8.625 -5.103 4.413 1.00 96.12 98 GLN A CA 1
ATOM 786 C C . GLN A 1 98 ? 9.200 -4.476 3.138 1.00 96.12 98 GLN A C 1
ATOM 788 O O . GLN A 1 98 ? 10.407 -4.556 2.922 1.00 96.12 98 GLN A O 1
ATOM 793 N N . LEU A 1 99 ? 8.365 -3.827 2.321 1.00 96.81 99 LEU A N 1
ATOM 794 C CA . LEU A 1 99 ? 8.816 -3.166 1.092 1.00 96.81 99 LEU A CA 1
ATOM 795 C C . LEU A 1 99 ? 9.742 -1.974 1.367 1.00 96.81 99 LEU A C 1
ATOM 797 O O . LEU A 1 99 ? 10.698 -1.759 0.626 1.00 96.81 99 LEU A O 1
ATOM 801 N N . SER A 1 100 ? 9.489 -1.224 2.444 1.00 96.31 100 SER A N 1
ATOM 802 C CA . SER A 1 100 ? 10.292 -0.050 2.812 1.00 96.31 100 SER A CA 1
ATOM 803 C C . SER A 1 100 ? 11.745 -0.383 3.169 1.00 96.31 100 SER A C 1
ATOM 805 O O . SER A 1 100 ? 12.596 0.499 3.145 1.00 96.31 100 SER A O 1
ATOM 807 N N . MET A 1 101 ? 12.042 -1.647 3.482 1.00 95.75 101 MET A N 1
ATOM 808 C CA . MET A 1 101 ? 13.388 -2.113 3.824 1.00 95.75 101 MET A CA 1
ATOM 809 C C . MET A 1 101 ? 14.230 -2.527 2.603 1.00 95.75 101 MET A C 1
ATOM 811 O O . MET A 1 101 ? 15.346 -3.017 2.780 1.00 95.75 101 MET A O 1
ATOM 815 N N . ASP A 1 102 ? 13.730 -2.368 1.372 1.00 95.94 102 ASP A N 1
ATOM 816 C CA . ASP A 1 102 ? 14.523 -2.671 0.177 1.00 95.94 102 ASP A CA 1
ATOM 817 C C . ASP A 1 102 ? 15.676 -1.664 0.005 1.00 95.94 102 ASP A C 1
ATOM 819 O O . ASP A 1 102 ? 15.484 -0.448 -0.008 1.00 95.94 102 ASP A O 1
ATOM 823 N N . LEU A 1 103 ? 16.897 -2.184 -0.146 1.00 95.69 103 LEU A N 1
ATOM 824 C CA . LEU A 1 103 ? 18.124 -1.383 -0.208 1.00 95.69 103 LEU A CA 1
ATOM 825 C C . LEU A 1 103 ? 18.290 -0.607 -1.523 1.00 95.69 103 LEU A C 1
ATOM 827 O O . LEU A 1 103 ? 19.186 0.229 -1.621 1.00 95.69 103 LEU A O 1
ATOM 831 N N . ASN A 1 104 ? 17.453 -0.866 -2.531 1.00 95.94 104 ASN A N 1
ATOM 832 C CA . ASN A 1 104 ? 17.479 -0.144 -3.803 1.00 95.94 104 ASN A CA 1
ATOM 833 C C . ASN A 1 104 ? 16.619 1.132 -3.782 1.00 95.94 104 ASN A C 1
ATOM 835 O O . ASN A 1 104 ? 16.554 1.845 -4.788 1.00 95.94 104 ASN A O 1
ATOM 839 N N . LEU A 1 105 ? 15.941 1.423 -2.667 1.00 97.25 105 LEU A N 1
ATOM 840 C CA . LEU A 1 105 ? 15.183 2.657 -2.501 1.00 97.25 105 LEU A CA 1
ATOM 841 C C . LEU A 1 105 ? 16.106 3.859 -2.297 1.00 97.25 105 LEU A C 1
ATOM 843 O O . LEU A 1 105 ? 17.129 3.796 -1.615 1.00 97.25 105 LEU A O 1
ATOM 847 N N . THR A 1 106 ? 15.703 5.001 -2.847 1.00 97.88 106 THR A N 1
ATOM 848 C CA . THR A 1 106 ? 16.340 6.280 -2.518 1.00 97.88 106 THR A CA 1
ATOM 849 C C . THR A 1 106 ? 15.842 6.794 -1.162 1.00 97.88 106 THR A C 1
ATOM 851 O O . THR A 1 106 ? 14.726 6.463 -0.752 1.00 97.88 106 THR A O 1
ATOM 854 N N . PRO A 1 107 ? 16.595 7.676 -0.475 1.00 97.81 107 PRO A N 1
ATOM 855 C CA . PRO A 1 107 ? 16.136 8.280 0.778 1.00 97.81 107 PRO A CA 1
ATOM 856 C C . PRO A 1 107 ? 14.773 8.976 0.658 1.00 97.81 107 PRO A C 1
ATOM 858 O O . PRO A 1 107 ? 13.956 8.897 1.569 1.00 97.81 107 PRO A O 1
ATOM 861 N N . LEU A 1 108 ? 14.500 9.607 -0.491 1.00 97.81 108 LEU A N 1
ATOM 862 C CA . LEU A 1 108 ? 13.213 10.247 -0.770 1.00 97.81 108 LEU A CA 1
ATOM 863 C C . LEU A 1 108 ? 12.073 9.224 -0.881 1.00 97.81 108 LEU A C 1
ATOM 865 O O . LEU A 1 108 ? 10.981 9.459 -0.374 1.00 97.81 108 LEU A O 1
ATOM 869 N N . GLN A 1 109 ? 12.323 8.083 -1.527 1.00 97.94 109 GLN A N 1
ATOM 870 C CA . GLN A 1 109 ? 11.333 7.010 -1.628 1.00 97.94 109 GLN A CA 1
ATOM 871 C C . GLN A 1 109 ? 11.056 6.393 -0.257 1.00 97.94 109 GLN A C 1
ATOM 873 O O . GLN A 1 109 ? 9.896 6.220 0.102 1.00 97.94 109 GLN A O 1
ATOM 878 N N . TYR A 1 110 ? 12.100 6.124 0.533 1.00 98.12 110 TYR A N 1
ATOM 879 C CA . TYR A 1 110 ? 11.945 5.632 1.902 1.00 98.12 110 TYR A CA 1
ATOM 880 C C . TYR A 1 110 ? 11.166 6.613 2.790 1.00 98.12 110 TYR A C 1
ATOM 882 O O . TYR A 1 110 ? 10.284 6.191 3.536 1.00 98.12 110 TYR A O 1
ATOM 890 N N . ALA A 1 111 ? 11.439 7.919 2.688 1.00 98.25 111 ALA A N 1
ATOM 891 C CA . ALA A 1 111 ? 10.696 8.935 3.432 1.00 98.25 111 ALA A CA 1
ATOM 892 C C . ALA A 1 111 ? 9.186 8.846 3.153 1.00 98.25 111 ALA A C 1
ATOM 894 O O . ALA A 1 111 ? 8.400 8.805 4.094 1.00 98.25 111 ALA A O 1
ATOM 895 N N . ALA A 1 112 ? 8.791 8.678 1.886 1.00 98.31 112 ALA A N 1
ATOM 896 C CA . ALA A 1 112 ? 7.386 8.513 1.515 1.00 98.31 112 ALA A CA 1
ATOM 897 C C . ALA A 1 112 ? 6.737 7.253 2.128 1.00 98.31 112 ALA A C 1
ATOM 899 O O . ALA A 1 112 ? 5.577 7.298 2.539 1.00 98.31 112 ALA A O 1
ATOM 900 N N . PHE A 1 113 ? 7.474 6.138 2.242 1.00 98.44 113 PHE A N 1
ATOM 901 C CA . PHE A 1 113 ? 7.004 4.960 2.987 1.00 98.44 113 PHE A CA 1
ATOM 902 C C . PHE A 1 113 ? 6.805 5.275 4.468 1.00 98.44 113 PHE A C 1
ATOM 904 O O . PHE A 1 113 ? 5.767 4.942 5.040 1.00 98.44 113 PHE A O 1
ATOM 911 N N . ALA A 1 114 ? 7.807 5.896 5.090 1.00 98.44 114 ALA A N 1
ATOM 912 C CA . ALA A 1 114 ? 7.790 6.197 6.512 1.00 98.44 114 ALA A CA 1
ATOM 913 C C . ALA A 1 114 ? 6.644 7.153 6.873 1.00 98.44 114 ALA A C 1
ATOM 915 O O . ALA A 1 114 ? 5.988 6.958 7.894 1.00 98.44 114 ALA A O 1
ATOM 916 N N . ASP A 1 115 ? 6.375 8.149 6.032 1.00 98.44 115 ASP A N 1
ATOM 917 C CA . ASP A 1 115 ? 5.284 9.101 6.233 1.00 98.44 115 ASP A CA 1
ATOM 918 C C . ASP A 1 115 ? 3.923 8.401 6.167 1.00 98.44 115 ASP A C 1
ATOM 920 O O . ASP A 1 115 ? 3.154 8.485 7.126 1.00 98.44 115 ASP A O 1
ATOM 924 N N . LEU A 1 116 ? 3.670 7.600 5.124 1.00 98.00 116 LEU A N 1
ATOM 925 C CA . LEU A 1 116 ? 2.417 6.847 5.014 1.00 98.00 116 LEU A CA 1
ATOM 926 C C . LEU A 1 116 ? 2.223 5.863 6.178 1.00 98.00 116 LEU A C 1
ATOM 928 O O . LEU A 1 116 ? 1.125 5.748 6.719 1.00 98.00 116 LEU A O 1
ATOM 932 N N . LEU A 1 117 ? 3.280 5.155 6.588 1.00 98.31 117 LEU A N 1
ATOM 933 C CA . LEU A 1 117 ? 3.216 4.230 7.721 1.00 98.31 117 LEU A CA 1
ATOM 934 C C . LEU A 1 117 ? 2.845 4.958 9.017 1.00 98.31 117 LEU A C 1
ATOM 936 O O . LEU A 1 117 ? 1.981 4.478 9.751 1.00 98.31 117 LEU A O 1
ATOM 940 N N . ARG A 1 118 ? 3.448 6.122 9.292 1.00 98.25 118 ARG A N 1
ATOM 941 C CA . ARG A 1 118 ? 3.112 6.933 10.475 1.00 98.25 118 ARG A CA 1
ATOM 942 C C . ARG A 1 118 ? 1.662 7.401 10.452 1.00 98.25 118 ARG A C 1
ATOM 944 O O . ARG A 1 118 ? 0.997 7.315 11.481 1.00 98.25 118 ARG A O 1
ATOM 951 N N . GLU A 1 119 ? 1.160 7.843 9.301 1.00 96.94 119 GLU A N 1
ATOM 952 C CA . GLU A 1 119 ? -0.248 8.228 9.157 1.00 96.94 119 GLU A CA 1
ATOM 953 C C . GLU A 1 119 ? -1.193 7.050 9.436 1.00 96.94 119 GLU A C 1
ATOM 955 O O . GLU A 1 119 ? -2.178 7.198 10.164 1.00 96.94 119 GLU A O 1
ATOM 960 N N . MET A 1 120 ? -0.875 5.859 8.918 1.00 96.75 120 MET A N 1
ATOM 961 C CA . MET A 1 120 ? -1.663 4.651 9.175 1.00 96.75 120 MET A CA 1
ATOM 962 C C . MET A 1 120 ? -1.648 4.261 10.659 1.00 96.75 120 MET A C 1
ATOM 964 O O . MET A 1 120 ? -2.704 3.946 11.210 1.00 96.75 120 MET A O 1
ATOM 968 N N . PHE A 1 121 ? -0.490 4.315 11.327 1.00 97.31 121 PHE A N 1
ATOM 969 C CA . PHE A 1 121 ? -0.399 4.066 12.770 1.00 97.31 121 PHE A CA 1
ATOM 970 C C . PHE A 1 121 ? -1.220 5.078 13.575 1.00 97.31 121 PHE A C 1
ATOM 972 O O . PHE A 1 121 ? -2.049 4.674 14.390 1.00 97.31 121 PHE A O 1
ATOM 979 N N . ALA A 1 122 ? -1.072 6.374 13.293 1.00 96.62 122 ALA A N 1
ATOM 980 C CA . ALA A 1 122 ? -1.828 7.427 13.970 1.00 96.62 122 ALA A CA 1
ATOM 981 C C . ALA A 1 122 ? -3.348 7.263 13.785 1.00 96.62 122 ALA A C 1
ATOM 983 O O . ALA A 1 122 ? -4.121 7.483 14.723 1.00 96.62 122 ALA A O 1
ATOM 984 N N . SER A 1 123 ? -3.790 6.827 12.600 1.00 94.81 123 SER A N 1
ATOM 985 C CA . SER A 1 123 ? -5.198 6.513 12.336 1.00 94.81 123 SER A CA 1
ATOM 986 C C . SER A 1 123 ? -5.701 5.362 13.212 1.00 94.81 123 SER A C 1
ATOM 988 O O . SER A 1 123 ? -6.781 5.473 13.794 1.00 94.81 123 SER A O 1
ATOM 990 N N . ILE A 1 124 ? -4.929 4.274 13.333 1.00 95.75 124 ILE A N 1
ATOM 991 C CA . ILE A 1 124 ? -5.280 3.127 14.187 1.00 95.75 124 ILE A CA 1
ATOM 992 C C . ILE A 1 124 ? -5.373 3.557 15.654 1.00 95.75 124 ILE A C 1
ATOM 994 O O . ILE A 1 124 ? -6.339 3.209 16.336 1.00 95.75 124 ILE A O 1
ATOM 998 N N . GLU A 1 125 ? -4.384 4.310 16.136 1.00 95.94 125 GLU A N 1
ATOM 999 C CA . GLU A 1 125 ? -4.330 4.792 17.519 1.00 95.94 125 GLU A CA 1
ATOM 1000 C C . GLU A 1 125 ? -5.512 5.702 17.853 1.00 95.94 125 GLU A C 1
ATOM 1002 O O . GLU A 1 125 ? -6.154 5.526 18.891 1.00 95.94 125 GLU A O 1
ATOM 1007 N N . THR A 1 126 ? -5.831 6.640 16.958 1.00 95.06 126 THR A N 1
ATOM 1008 C CA . THR A 1 126 ? -6.949 7.577 17.129 1.00 95.06 126 THR A CA 1
ATOM 1009 C C . THR A 1 126 ? -8.275 6.831 17.247 1.00 95.06 126 THR A C 1
ATOM 1011 O O . THR A 1 126 ? -9.042 7.076 18.180 1.00 95.06 126 THR A O 1
ATOM 1014 N N . GLU A 1 127 ? -8.531 5.884 16.342 1.00 93.19 127 GLU A N 1
ATOM 1015 C CA . GLU A 1 127 ? -9.763 5.093 16.346 1.00 93.19 127 GLU A CA 1
ATOM 1016 C C . GLU A 1 127 ? -9.851 4.183 17.581 1.00 93.19 127 GLU A C 1
ATOM 1018 O O . GLU A 1 127 ? -10.886 4.138 18.248 1.00 93.19 127 GLU A O 1
ATOM 1023 N N . GLN A 1 128 ? -8.756 3.503 17.941 1.00 94.56 128 GLN A N 1
ATOM 1024 C CA . GLN A 1 128 ? -8.713 2.648 19.130 1.00 94.56 128 GLN A CA 1
ATOM 1025 C C . GLN A 1 128 ? -8.950 3.453 20.412 1.00 94.56 128 GLN A C 1
ATOM 1027 O O . GLN A 1 128 ? -9.723 3.025 21.271 1.00 94.56 128 GLN A O 1
ATOM 1032 N N . ARG A 1 129 ? -8.319 4.624 20.547 1.00 95.06 129 ARG A N 1
ATOM 1033 C CA . ARG A 1 129 ? -8.512 5.510 21.700 1.00 95.06 129 ARG A CA 1
ATOM 1034 C C . ARG A 1 129 ? -9.959 5.989 21.794 1.00 95.06 129 ARG A C 1
ATOM 1036 O O . ARG A 1 129 ? -10.529 5.927 22.879 1.00 95.06 129 ARG A O 1
ATOM 1043 N N . ALA A 1 130 ? -10.553 6.428 20.685 1.00 94.06 130 ALA A N 1
ATOM 1044 C CA . ALA A 1 130 ? -11.949 6.862 20.659 1.00 94.06 130 ALA A CA 1
ATOM 1045 C C . ALA A 1 130 ? -12.900 5.737 21.100 1.00 94.06 130 ALA A C 1
ATOM 1047 O O . ALA A 1 130 ? -13.763 5.964 21.945 1.00 94.06 130 ALA A O 1
ATOM 1048 N N . LYS A 1 131 ? -12.684 4.510 20.602 1.00 92.69 131 LYS A N 1
ATOM 1049 C CA . LYS A 1 131 ? -13.488 3.334 20.963 1.00 92.69 131 LYS A CA 1
ATOM 1050 C C . LYS A 1 131 ? -13.396 2.992 22.450 1.00 92.69 131 LYS A C 1
ATOM 1052 O O . LYS A 1 131 ? -14.401 2.657 23.066 1.00 92.69 131 LYS A O 1
ATOM 1057 N N . LEU A 1 132 ? -12.196 3.072 23.026 1.00 95.06 132 LEU A N 1
ATOM 1058 C CA . LEU A 1 132 ? -11.999 2.837 24.456 1.00 95.06 132 LEU A CA 1
ATOM 1059 C C . LEU A 1 132 ? -12.709 3.904 25.295 1.00 95.06 132 LEU A C 1
ATOM 1061 O O . LEU A 1 132 ? -13.409 3.552 26.237 1.00 95.06 132 LEU A O 1
ATOM 1065 N N . ILE A 1 133 ? -12.576 5.185 24.938 1.00 94.50 133 ILE A N 1
ATOM 1066 C CA . ILE A 1 133 ? -13.252 6.279 25.653 1.00 94.50 133 ILE A CA 1
ATOM 1067 C C . ILE A 1 133 ? -14.770 6.078 25.631 1.00 94.50 133 ILE A C 1
ATOM 1069 O O . ILE A 1 133 ? -15.381 6.124 26.690 1.00 94.50 133 ILE A O 1
ATOM 1073 N N . GLU A 1 134 ? -15.353 5.793 24.461 1.00 93.88 134 GLU A N 1
ATOM 1074 C CA . GLU A 1 134 ? -16.792 5.531 24.298 1.00 93.88 134 GLU A CA 1
ATOM 1075 C C . GLU A 1 134 ? -17.277 4.406 25.229 1.00 93.88 134 GLU A C 1
ATOM 1077 O O . GLU A 1 134 ? -18.262 4.567 25.948 1.00 93.88 134 GLU A O 1
ATOM 1082 N N . LEU A 1 135 ? -16.559 3.277 25.259 1.00 92.50 135 LEU A N 1
ATOM 1083 C CA . LEU A 1 135 ? -16.914 2.124 26.092 1.00 92.50 135 LEU A CA 1
ATOM 1084 C C . LEU A 1 135 ? -16.817 2.417 27.594 1.00 92.50 135 LEU A C 1
ATOM 1086 O O . LEU A 1 135 ? -17.631 1.909 28.362 1.00 92.50 135 LEU A O 1
ATOM 1090 N N . HIS A 1 136 ? -15.831 3.211 28.015 1.00 88.69 136 HIS A N 1
ATOM 1091 C CA . HIS A 1 136 ? -15.634 3.542 29.425 1.00 88.69 136 HIS A CA 1
ATOM 1092 C C . HIS A 1 136 ? -16.552 4.676 29.907 1.00 88.69 136 HIS A C 1
ATOM 1094 O O . HIS A 1 136 ? -17.010 4.606 31.043 1.00 88.69 136 HIS A O 1
ATOM 1100 N N . SER A 1 137 ? -16.905 5.652 29.061 1.00 81.31 137 SER A N 1
ATOM 1101 C CA . SER A 1 137 ? -17.872 6.703 29.420 1.00 81.31 137 SER A CA 1
ATOM 1102 C C . SER A 1 137 ? -19.290 6.157 29.604 1.00 81.31 137 SER A C 1
ATOM 1104 O O . SER A 1 137 ? -20.014 6.605 30.481 1.00 81.31 137 SER A O 1
ATOM 1106 N N . LEU A 1 138 ? -19.678 5.141 28.825 1.00 67.25 138 LEU A N 1
ATOM 1107 C CA . LEU A 1 138 ? -20.975 4.464 28.973 1.00 67.25 138 LEU A CA 1
ATOM 1108 C C . LEU A 1 138 ? -21.101 3.679 30.292 1.00 67.25 138 LEU A C 1
ATOM 1110 O O . LEU A 1 138 ? -22.215 3.418 30.735 1.00 67.25 138 LEU A O 1
ATOM 1114 N N . GLY A 1 139 ? -19.981 3.284 30.905 1.00 58.88 139 GLY A N 1
ATOM 1115 C CA . GLY A 1 139 ? -19.973 2.544 32.169 1.00 58.88 139 GLY A CA 1
ATOM 1116 C C . GLY A 1 139 ? -20.210 3.420 33.401 1.00 58.88 139 GLY A C 1
ATOM 1117 O O . GLY A 1 139 ? -20.738 2.923 34.393 1.00 58.88 139 GLY A O 1
ATOM 1118 N N . GLU A 1 140 ? -19.863 4.708 33.338 1.00 56.66 140 GLU A N 1
ATOM 1119 C CA . GLU A 1 140 ? -20.020 5.659 34.450 1.00 56.66 140 GLU A CA 1
ATOM 1120 C C . GLU A 1 140 ? -21.462 6.183 34.586 1.00 56.66 140 GLU A C 1
ATOM 1122 O O . GLU A 1 140 ? -21.889 6.478 35.695 1.00 56.66 140 GLU A O 1
ATOM 1127 N N . ASP A 1 141 ? -22.247 6.202 33.502 1.00 55.22 141 ASP A N 1
ATOM 1128 C CA . ASP A 1 141 ? -23.661 6.627 33.516 1.00 55.22 141 ASP A CA 1
ATOM 1129 C C . ASP A 1 141 ? -24.637 5.531 34.002 1.00 55.22 141 ASP A C 1
ATOM 1131 O O . ASP A 1 141 ? -25.826 5.788 34.202 1.00 55.22 141 ASP A O 1
ATOM 1135 N N . THR A 1 142 ? -24.160 4.293 34.176 1.00 52.00 142 THR A N 1
ATOM 1136 C CA . THR A 1 142 ? -24.979 3.142 34.614 1.00 52.00 142 THR A CA 1
ATOM 1137 C C . THR A 1 142 ? -24.725 2.693 36.057 1.00 52.00 142 THR A C 1
ATOM 1139 O O . THR A 1 142 ? -25.272 1.665 36.467 1.00 52.00 142 THR A O 1
ATOM 1142 N N . ALA A 1 143 ? -23.917 3.439 36.818 1.00 46.34 143 ALA A N 1
ATOM 1143 C CA . ALA A 1 143 ? -23.551 3.143 38.206 1.00 46.34 143 ALA A CA 1
ATOM 1144 C C . ALA A 1 143 ? -24.126 4.163 39.201 1.00 46.34 143 ALA A C 1
ATOM 1146 O O . ALA A 1 143 ? -24.173 5.367 38.870 1.00 46.34 143 ALA A O 1
#

Sequence (143 aa):
MDFSILKSNIIPRLKKVYARVELVNTRLEILVCMGKLLEFLDKWSVMDDVLPFLSEIRSREPRIIVAVLAIYQISFSHKKLGVSRDCLASKCIPHLLQLSMDLNLTPLQYAAFADLLREMFASIETEQRAKLIELHSLGEDTA

pLDDT: mean 89.1, std 11.74, range [46.34, 98.44]